Protein AF-A0A5C5XIE9-F1 (afdb_monomer)

Radius of gyration: 14.07 Å; Cα contacts (8 Å, |Δi|>4): 186; chains: 1; bounding box: 34×34×39 Å

Structure (mmCIF, N/CA/C/O backbone):
data_AF-A0A5C5XIE9-F1
#
_entry.id   AF-A0A5C5XIE9-F1
#
loop_
_atom_site.group_PDB
_atom_site.id
_atom_site.type_symbol
_atom_site.label_atom_id
_atom_site.label_alt_id
_atom_site.label_comp_id
_atom_site.label_asym_id
_atom_site.label_entity_id
_atom_site.label_seq_id
_atom_site.pdbx_PDB_ins_code
_atom_site.Cartn_x
_atom_site.Cartn_y
_atom_site.Cartn_z
_atom_site.occupancy
_atom_site.B_iso_or_equiv
_atom_site.auth_seq_id
_atom_site.auth_comp_id
_atom_site.auth_asym_id
_atom_site.auth_atom_id
_atom_site.pdbx_PDB_model_num
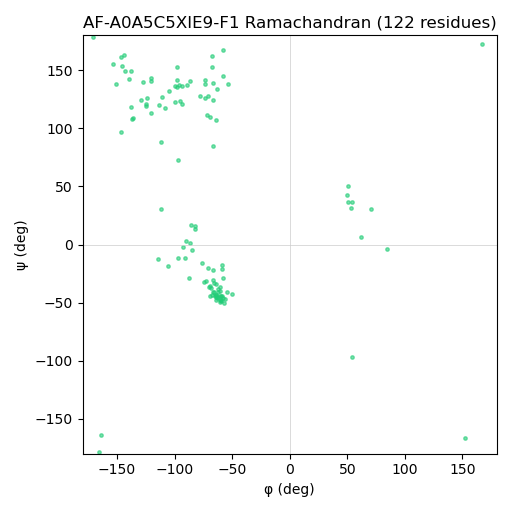ATOM 1 N N . MET A 1 1 ? -19.668 -13.386 5.544 1.00 38.28 1 MET A N 1
ATOM 2 C CA . MET A 1 1 ? -18.333 -13.875 5.139 1.00 38.28 1 MET A CA 1
ATOM 3 C C . MET A 1 1 ? -17.494 -14.002 6.399 1.00 38.28 1 MET A C 1
ATOM 5 O O . MET A 1 1 ? -17.398 -13.027 7.131 1.00 38.28 1 MET A O 1
ATOM 9 N N . ALA A 1 2 ? -17.033 -15.208 6.730 1.00 39.00 2 ALA A N 1
ATOM 10 C CA . ALA A 1 2 ? -16.326 -15.487 7.981 1.00 39.00 2 ALA A CA 1
ATOM 11 C C . ALA A 1 2 ? -14.869 -15.005 7.890 1.00 39.00 2 ALA A C 1
ATOM 13 O O . ALA A 1 2 ? -14.180 -15.333 6.928 1.00 39.00 2 ALA A O 1
ATOM 14 N N . GLN A 1 3 ? -14.422 -14.207 8.863 1.00 46.78 3 GLN A N 1
ATOM 15 C CA . GLN A 1 3 ? -13.026 -13.777 8.976 1.00 46.78 3 GLN A CA 1
ATOM 16 C C . GLN A 1 3 ? -12.172 -14.963 9.464 1.00 46.78 3 GLN A C 1
ATOM 18 O O . GLN A 1 3 ? -12.509 -15.536 10.500 1.00 46.78 3 GLN A O 1
ATOM 23 N N . PRO A 1 4 ? -11.090 -15.354 8.767 1.00 48.50 4 PRO A N 1
ATOM 24 C CA . PRO A 1 4 ? -10.321 -16.554 9.102 1.00 48.50 4 PRO A CA 1
ATOM 25 C C . PRO A 1 4 ? -9.292 -16.356 10.232 1.00 48.50 4 PRO A C 1
ATOM 27 O O . PRO A 1 4 ? -8.444 -17.218 10.431 1.00 48.50 4 PRO A O 1
ATOM 30 N N . TYR A 1 5 ? -9.348 -15.256 10.991 1.00 53.72 5 TYR A N 1
ATOM 31 C CA . TYR A 1 5 ? -8.322 -14.915 11.980 1.00 53.72 5 TYR A CA 1
ATOM 32 C C . TYR A 1 5 ? -8.933 -14.806 13.381 1.00 53.72 5 TYR A C 1
ATOM 34 O O . TYR A 1 5 ? -9.728 -13.913 13.660 1.00 53.72 5 TYR A O 1
ATOM 42 N N . SER A 1 6 ? -8.560 -15.725 14.272 1.00 51.69 6 SER A N 1
ATOM 43 C CA . SER A 1 6 ? -8.998 -15.801 15.676 1.00 51.69 6 SER A CA 1
ATOM 44 C C . SER A 1 6 ? -8.215 -14.875 16.624 1.00 51.69 6 SER A C 1
ATOM 46 O O . SER A 1 6 ? -8.288 -15.031 17.841 1.00 51.69 6 SER A O 1
ATOM 48 N N . HIS A 1 7 ? -7.481 -13.894 16.092 1.00 55.38 7 HIS A N 1
ATOM 49 C CA . HIS A 1 7 ? -6.818 -12.853 16.878 1.00 55.38 7 HIS A CA 1
ATOM 50 C C . HIS A 1 7 ? -7.706 -11.613 16.995 1.00 55.38 7 HIS A C 1
ATOM 52 O O . HIS A 1 7 ? -8.281 -11.150 16.010 1.00 55.38 7 HIS A O 1
ATOM 58 N N . SER A 1 8 ? -7.788 -11.029 18.194 1.00 66.81 8 SER A N 1
ATOM 59 C CA . SER A 1 8 ? -8.304 -9.669 18.335 1.00 66.81 8 SER A CA 1
ATOM 60 C C . SER A 1 8 ? -7.349 -8.727 17.608 1.00 66.81 8 SER A C 1
ATOM 62 O O . SER A 1 8 ? -6.232 -8.503 18.076 1.00 66.81 8 SER A O 1
ATOM 64 N N . PHE A 1 9 ? -7.767 -8.201 16.459 1.00 69.44 9 PHE A N 1
ATOM 65 C CA . PHE A 1 9 ? -6.987 -7.188 15.761 1.00 69.44 9 PHE A CA 1
ATOM 66 C C . PHE A 1 9 ? -6.768 -5.965 16.667 1.00 69.44 9 PHE A C 1
ATOM 68 O O . PHE A 1 9 ? -7.674 -5.611 17.436 1.00 69.44 9 PHE A O 1
ATOM 75 N N . PRO A 1 10 ? -5.605 -5.294 16.573 1.00 84.44 10 PRO A N 1
ATOM 76 C CA . PRO A 1 10 ? -5.434 -3.985 17.192 1.00 84.44 10 PRO A CA 1
ATOM 77 C C . PRO A 1 10 ? -6.479 -2.996 16.647 1.00 84.44 10 PRO A C 1
ATOM 79 O O . PRO A 1 10 ? -7.154 -3.249 15.647 1.00 84.44 10 PRO A O 1
ATOM 82 N N . ASP A 1 11 ? -6.635 -1.837 17.287 1.00 91.50 11 ASP A N 1
ATOM 83 C CA . ASP A 1 11 ? -7.557 -0.822 16.763 1.00 91.50 11 ASP A CA 1
ATOM 84 C C . ASP A 1 11 ? -7.100 -0.302 15.389 1.00 91.50 11 ASP A C 1
ATOM 86 O O . ASP A 1 11 ? -7.940 -0.018 14.531 1.00 91.50 11 ASP A O 1
ATOM 90 N N . PHE A 1 12 ? -5.786 -0.219 15.166 1.00 95.31 12 PHE A N 1
ATOM 91 C CA . PHE A 1 12 ? -5.149 0.240 13.933 1.00 95.31 12 PHE A CA 1
ATOM 92 C C . PHE A 1 12 ? -3.884 -0.580 13.659 1.00 95.31 12 PHE A C 1
ATOM 94 O O . PHE A 1 12 ? -3.244 -1.039 14.602 1.00 95.31 12 PHE A O 1
ATOM 101 N N . GLY A 1 13 ? -3.526 -0.769 12.390 1.00 95.88 13 GLY A N 1
ATOM 102 C CA . GLY A 1 13 ? -2.300 -1.479 12.018 1.00 95.88 13 GLY A CA 1
ATOM 103 C C . GLY A 1 13 ? -2.239 -1.855 10.542 1.00 95.88 13 GLY A C 1
ATOM 104 O O . GLY A 1 13 ? -3.224 -1.712 9.814 1.00 95.88 13 GLY A O 1
ATOM 105 N N . VAL A 1 14 ? -1.086 -2.357 10.114 1.00 96.00 14 VAL A N 1
ATOM 106 C CA . VAL A 1 14 ? -0.882 -3.012 8.818 1.00 96.00 14 VAL A CA 1
ATOM 107 C C . VAL A 1 14 ? -0.310 -4.401 9.070 1.00 96.00 14 VAL A C 1
ATOM 109 O O . VAL A 1 14 ? 0.699 -4.553 9.756 1.00 96.00 14 VAL A O 1
ATOM 112 N N . L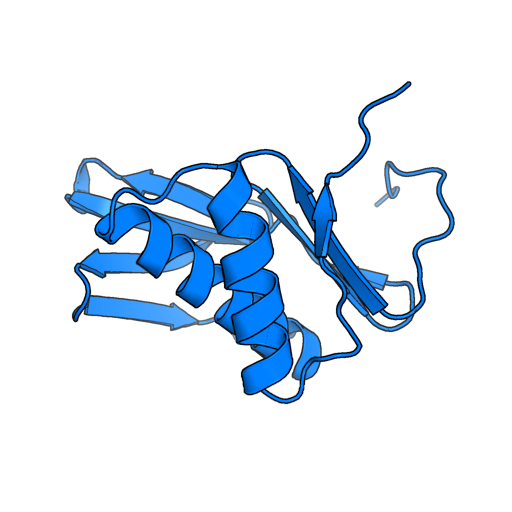EU A 1 15 ? -0.962 -5.420 8.522 1.00 94.19 15 LEU A N 1
ATOM 113 C CA . LEU A 1 15 ? -0.482 -6.800 8.562 1.00 94.19 15 LEU A CA 1
ATOM 114 C C . LEU A 1 15 ? 0.062 -7.163 7.191 1.00 94.19 15 LEU A C 1
ATOM 116 O O . LEU A 1 15 ? -0.630 -6.927 6.207 1.00 94.19 15 LEU A O 1
ATOM 120 N N . CYS A 1 16 ? 1.252 -7.749 7.119 1.00 91.56 16 CYS A N 1
ATOM 121 C CA . CYS A 1 16 ? 1.900 -8.120 5.862 1.00 91.56 16 CYS A CA 1
ATOM 122 C C . CYS A 1 16 ? 2.178 -9.619 5.772 1.00 91.56 16 CYS A C 1
ATOM 124 O O . CYS A 1 16 ? 2.556 -10.250 6.753 1.00 91.56 16 CYS A O 1
ATOM 126 N N . ASP A 1 17 ? 2.040 -10.169 4.572 1.00 89.69 17 ASP A N 1
ATOM 127 C CA . ASP A 1 17 ? 2.243 -11.579 4.258 1.00 89.69 17 ASP A CA 1
ATOM 128 C C . ASP A 1 17 ? 2.811 -11.708 2.840 1.00 89.69 17 ASP A C 1
ATOM 130 O O . ASP A 1 17 ? 2.072 -11.653 1.860 1.00 89.69 17 ASP A O 1
ATOM 134 N N . GLU A 1 18 ? 4.134 -11.835 2.729 1.00 84.94 18 GLU A N 1
ATOM 135 C CA . GLU A 1 18 ? 4.872 -11.864 1.456 1.00 84.94 18 GLU A CA 1
ATOM 136 C C . GLU A 1 18 ? 4.569 -10.652 0.545 1.00 84.94 18 GLU A C 1
ATOM 138 O O . GLU A 1 18 ? 5.170 -9.585 0.705 1.00 84.94 18 GLU A O 1
ATOM 143 N N . THR A 1 19 ? 3.656 -10.801 -0.418 1.00 86.56 19 THR A N 1
ATOM 144 C CA . THR A 1 19 ? 3.202 -9.739 -1.336 1.00 86.56 19 THR A CA 1
ATOM 145 C C . THR A 1 19 ? 1.904 -9.072 -0.886 1.00 86.56 19 THR A C 1
ATOM 147 O O . THR A 1 19 ? 1.529 -8.016 -1.392 1.00 86.56 19 THR A O 1
ATOM 150 N N . ARG A 1 20 ? 1.224 -9.651 0.102 1.00 93.69 20 ARG A N 1
ATOM 151 C CA . ARG A 1 20 ? -0.081 -9.199 0.568 1.00 93.69 20 ARG A CA 1
ATOM 152 C C . ARG A 1 20 ? 0.030 -8.331 1.793 1.00 93.69 20 ARG A C 1
ATOM 154 O O . ARG A 1 20 ? 0.927 -8.487 2.622 1.00 93.69 20 ARG A O 1
ATOM 161 N N . PHE A 1 21 ? -0.952 -7.460 1.952 1.00 95.31 21 PHE A N 1
ATOM 162 C CA . PHE A 1 21 ? -1.167 -6.788 3.216 1.00 95.31 21 PHE A CA 1
ATOM 163 C C . PHE A 1 21 ? -2.644 -6.515 3.493 1.00 95.31 21 PHE A C 1
ATOM 165 O O . PHE A 1 21 ? -3.494 -6.516 2.601 1.00 95.31 21 PHE A O 1
ATOM 172 N N . TRP A 1 22 ? -2.943 -6.259 4.761 1.00 96.94 22 TRP A N 1
ATOM 173 C CA . TRP A 1 22 ? -4.251 -5.845 5.243 1.00 96.94 22 TRP A CA 1
ATOM 174 C C . TRP A 1 22 ? -4.104 -4.589 6.078 1.00 96.94 22 TRP A C 1
ATOM 176 O O . TRP A 1 22 ? -3.192 -4.476 6.896 1.00 96.94 22 TRP A O 1
ATOM 186 N N . VAL A 1 23 ? -5.042 -3.665 5.910 1.00 97.56 23 VAL A N 1
ATOM 187 C CA . VAL A 1 23 ? -5.151 -2.486 6.763 1.00 97.56 23 VAL A CA 1
ATOM 188 C C . VAL A 1 23 ? -6.166 -2.783 7.851 1.00 97.56 23 VAL A C 1
ATOM 190 O O . VAL A 1 23 ? -7.319 -3.108 7.568 1.00 97.56 23 VAL A O 1
ATOM 193 N N . ILE A 1 24 ? -5.753 -2.646 9.103 1.00 97.06 24 ILE A N 1
ATOM 194 C CA . ILE A 1 24 ? -6.640 -2.693 10.255 1.00 97.06 24 ILE A CA 1
ATOM 195 C C . ILE A 1 24 ? -7.053 -1.263 10.591 1.00 97.06 24 ILE A C 1
ATOM 197 O O . ILE A 1 24 ? -6.212 -0.406 10.860 1.00 97.06 24 ILE A O 1
ATOM 201 N N . HIS A 1 25 ? -8.356 -0.989 10.575 1.00 96.00 25 HIS A N 1
ATOM 202 C CA . HIS A 1 25 ? -8.910 0.313 10.936 1.00 96.00 25 HIS A CA 1
ATOM 203 C C . HIS A 1 25 ? -10.164 0.150 11.788 1.00 96.00 25 HIS A C 1
ATOM 205 O O . HIS A 1 25 ? -11.174 -0.395 11.337 1.00 96.00 25 HIS A O 1
ATOM 211 N N . ARG A 1 26 ? -10.112 0.655 13.025 1.00 94.31 26 ARG A N 1
ATOM 212 C CA . ARG A 1 26 ? -11.177 0.517 14.029 1.00 94.31 26 ARG A CA 1
ATOM 213 C C . ARG A 1 26 ? -11.612 -0.945 14.177 1.00 94.31 26 ARG A C 1
ATOM 215 O O . ARG A 1 26 ? -12.800 -1.244 14.066 1.00 94.31 26 ARG A O 1
ATOM 222 N N . ARG A 1 27 ? -10.635 -1.846 14.355 1.00 90.75 27 ARG A N 1
ATOM 223 C CA . ARG A 1 27 ? -10.805 -3.315 14.474 1.00 90.75 27 ARG A CA 1
ATOM 224 C C . ARG A 1 27 ? -11.401 -4.022 13.252 1.00 90.75 27 ARG A C 1
ATOM 226 O O . ARG A 1 27 ? -11.684 -5.214 13.317 1.00 90.75 27 ARG A O 1
ATOM 233 N N . ASN A 1 28 ? -11.603 -3.315 12.143 1.00 93.81 28 ASN A N 1
ATOM 234 C CA . ASN A 1 28 ? -12.021 -3.921 10.885 1.00 93.81 28 ASN A CA 1
ATOM 235 C C . ASN A 1 28 ? -10.791 -4.171 10.018 1.00 93.81 28 ASN A C 1
ATOM 237 O O . ASN A 1 28 ? -9.915 -3.313 9.930 1.00 93.81 28 ASN A O 1
ATOM 241 N N . CYS A 1 29 ? -10.748 -5.336 9.382 1.00 94.94 29 CYS A N 1
ATOM 242 C CA . CYS A 1 29 ? -9.667 -5.748 8.502 1.00 94.94 29 CYS A CA 1
ATOM 243 C C . CYS A 1 29 ? -10.077 -5.525 7.042 1.00 94.94 29 CYS A C 1
ATOM 245 O O . CYS A 1 29 ? -11.096 -6.057 6.597 1.00 94.94 29 CYS A O 1
ATOM 247 N N . TYR A 1 30 ? -9.295 -4.732 6.311 1.00 97.31 30 TYR A N 1
ATOM 248 C CA . TYR A 1 30 ? -9.516 -4.400 4.907 1.00 97.31 30 TYR A CA 1
ATOM 249 C C . TYR A 1 30 ? -8.389 -4.999 4.074 1.00 97.31 30 TYR A C 1
ATOM 251 O O . TYR A 1 30 ? -7.221 -4.671 4.274 1.00 97.31 30 TYR A O 1
ATOM 259 N N . GLY A 1 31 ? -8.744 -5.874 3.141 1.00 95.50 31 GLY A N 1
ATOM 260 C CA . GLY A 1 31 ? -7.798 -6.556 2.270 1.00 95.50 31 GLY A CA 1
ATOM 261 C C . GLY A 1 31 ? -8.332 -7.920 1.816 1.00 95.50 31 GLY A C 1
ATOM 262 O O . GLY A 1 31 ? -9.520 -8.200 2.012 1.00 95.50 31 GLY A O 1
ATOM 263 N N . PRO A 1 32 ? -7.470 -8.774 1.244 1.00 96.38 32 PRO A N 1
ATOM 264 C CA . PRO A 1 32 ? -6.061 -8.486 0.982 1.00 96.38 32 PRO A CA 1
ATOM 265 C C . PRO A 1 32 ? -5.903 -7.389 -0.073 1.00 96.38 32 PRO A C 1
ATOM 267 O O . PRO A 1 32 ? -6.633 -7.362 -1.064 1.00 96.38 32 PRO A O 1
ATOM 270 N N . PHE A 1 33 ? -4.950 -6.497 0.157 1.00 97.38 33 PHE A N 1
ATOM 271 C CA . PHE A 1 33 ? -4.268 -5.788 -0.914 1.00 97.38 33 PHE A CA 1
ATOM 272 C C . PHE A 1 33 ? -3.095 -6.661 -1.358 1.00 97.38 33 PHE A C 1
ATOM 274 O O . PHE A 1 33 ? -2.455 -7.292 -0.517 1.00 97.38 33 PHE A O 1
ATOM 281 N N . ASP A 1 34 ? -2.829 -6.722 -2.653 1.00 95.06 34 ASP A N 1
ATOM 282 C CA . ASP A 1 34 ? -1.766 -7.546 -3.229 1.00 95.06 34 ASP A CA 1
ATOM 283 C C . ASP A 1 34 ? -1.129 -6.814 -4.414 1.00 95.06 34 ASP A C 1
ATOM 285 O O . ASP A 1 34 ? -1.703 -5.867 -4.966 1.00 95.06 34 ASP A O 1
ATOM 289 N N . TYR A 1 35 ? 0.054 -7.264 -4.811 1.00 91.69 35 TYR A N 1
ATOM 290 C CA . TYR A 1 35 ? 0.697 -6.840 -6.045 1.00 91.69 35 TYR A CA 1
ATOM 291 C C . TYR A 1 35 ? 1.367 -8.028 -6.721 1.00 91.69 35 TYR A C 1
ATOM 293 O O . TYR A 1 35 ? 1.950 -8.894 -6.070 1.00 91.69 35 TYR A O 1
ATOM 301 N N . GLN A 1 36 ? 1.308 -8.051 -8.046 1.00 91.38 36 GLN A N 1
ATOM 302 C CA . GLN A 1 36 ? 1.905 -9.112 -8.849 1.00 91.38 36 GLN A CA 1
ATOM 303 C C . GLN A 1 36 ? 2.607 -8.536 -10.070 1.00 91.38 36 GLN A C 1
ATOM 305 O O . GLN A 1 36 ? 2.193 -7.511 -10.611 1.00 91.38 36 GLN A O 1
ATOM 310 N N . TRP A 1 37 ? 3.663 -9.207 -10.523 1.00 87.75 37 TRP A N 1
ATOM 311 C CA . TRP A 1 37 ? 4.289 -8.864 -11.793 1.00 87.75 37 TRP A CA 1
ATOM 312 C C . TRP A 1 37 ? 3.372 -9.263 -12.951 1.00 87.75 37 TRP A C 1
ATOM 314 O O . TRP A 1 37 ? 2.944 -10.413 -13.036 1.00 87.75 37 TRP A O 1
ATOM 324 N N . SER A 1 38 ? 3.104 -8.326 -13.855 1.00 85.50 38 SER A N 1
ATOM 32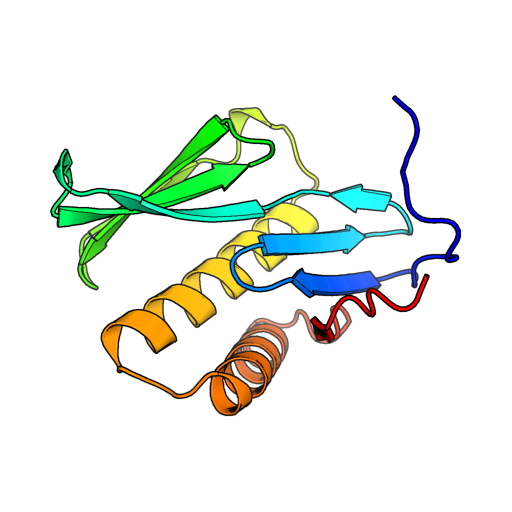5 C CA . SER A 1 38 ? 2.380 -8.560 -15.098 1.00 85.50 38 SER A CA 1
ATOM 326 C C . SER A 1 38 ? 3.340 -8.471 -16.276 1.00 85.50 38 SER A C 1
ATOM 328 O O . SER A 1 38 ? 3.944 -7.429 -16.547 1.00 85.50 38 SER A O 1
ATOM 330 N N . THR A 1 39 ? 3.483 -9.587 -16.993 1.00 78.75 39 THR A N 1
ATOM 331 C CA . THR A 1 39 ? 4.315 -9.658 -18.200 1.00 78.75 39 THR A CA 1
ATOM 332 C C . THR A 1 39 ? 3.758 -8.807 -19.330 1.00 78.75 39 THR A C 1
ATOM 334 O O . THR A 1 39 ? 4.536 -8.270 -20.111 1.00 78.75 39 THR A O 1
ATOM 337 N N . ASP A 1 40 ? 2.438 -8.643 -19.388 1.00 80.25 40 ASP A N 1
ATOM 338 C CA . ASP A 1 40 ? 1.762 -7.912 -20.461 1.00 80.25 40 ASP A CA 1
ATOM 339 C C . ASP A 1 40 ? 1.953 -6.396 -20.319 1.00 80.25 40 ASP A C 1
ATOM 341 O O . ASP A 1 40 ? 2.059 -5.679 -21.312 1.00 80.25 40 ASP A O 1
ATOM 345 N N . LEU A 1 41 ? 2.050 -5.912 -19.077 1.00 72.94 41 LEU A N 1
ATOM 346 C CA . LEU A 1 41 ? 2.282 -4.499 -18.760 1.00 72.94 41 LEU A CA 1
ATOM 347 C C . LEU A 1 41 ? 3.764 -4.143 -18.637 1.00 72.94 41 LEU A C 1
ATOM 349 O O . LEU A 1 41 ? 4.094 -2.963 -18.543 1.00 72.94 41 LEU A O 1
ATOM 353 N N . TYR A 1 42 ? 4.646 -5.148 -18.589 1.00 81.19 42 TYR A N 1
ATOM 354 C CA . TYR A 1 42 ? 6.040 -4.983 -18.169 1.00 81.19 42 TYR A CA 1
ATOM 355 C C . TYR A 1 42 ? 6.151 -4.219 -16.835 1.00 81.19 42 TYR A C 1
ATOM 357 O O . TYR A 1 42 ? 6.989 -3.333 -16.682 1.00 81.19 42 TYR A O 1
ATOM 365 N N . GLY A 1 43 ? 5.281 -4.550 -15.876 1.00 86.50 43 GLY A N 1
ATOM 366 C CA . GLY A 1 43 ? 5.127 -3.796 -14.635 1.00 86.50 43 GLY A CA 1
ATOM 367 C C . GLY A 1 43 ? 4.374 -4.557 -13.550 1.00 86.50 43 GLY A C 1
ATOM 368 O O . GLY A 1 43 ? 4.206 -5.773 -13.620 1.00 86.50 43 GLY A O 1
ATOM 369 N N . LEU A 1 44 ? 3.910 -3.836 -12.534 1.00 91.00 44 LEU A N 1
ATOM 370 C CA . LEU A 1 44 ? 3.133 -4.378 -11.424 1.00 91.00 44 LEU A CA 1
ATOM 371 C C . LEU A 1 44 ? 1.640 -4.125 -11.620 1.00 91.00 44 LEU A C 1
ATOM 373 O O . LEU A 1 44 ? 1.231 -3.014 -11.941 1.00 91.00 44 LEU A O 1
ATOM 377 N N . GLU A 1 45 ? 0.822 -5.132 -11.342 1.00 94.75 45 GLU A N 1
ATOM 378 C CA . GLU A 1 45 ? -0.615 -4.974 -11.124 1.00 94.75 45 GLU A CA 1
ATOM 379 C C . GLU A 1 45 ? -0.917 -4.917 -9.638 1.00 94.75 45 GLU A C 1
ATOM 381 O O . GLU A 1 45 ? -0.323 -5.648 -8.847 1.00 94.75 45 GLU A O 1
ATOM 386 N N . LEU A 1 46 ? -1.867 -4.061 -9.275 1.00 95.25 46 LEU A N 1
ATOM 387 C CA . LEU A 1 46 ? -2.304 -3.843 -7.906 1.00 95.25 46 LEU A CA 1
ATOM 388 C C . LEU A 1 46 ? -3.715 -4.391 -7.737 1.00 95.25 46 LEU A C 1
ATOM 390 O O . LEU A 1 46 ? -4.625 -4.036 -8.494 1.00 95.25 46 LEU A O 1
ATOM 394 N N . LEU A 1 47 ? -3.891 -5.245 -6.734 1.00 96.75 47 LEU A N 1
ATOM 395 C CA . LEU A 1 47 ? -5.116 -6.002 -6.511 1.00 96.75 47 LEU A CA 1
ATOM 396 C C . LEU A 1 47 ? -5.713 -5.687 -5.138 1.00 96.75 47 LEU A C 1
ATOM 398 O O . LEU A 1 47 ? -4.997 -5.589 -4.143 1.00 96.75 47 LEU A O 1
ATOM 402 N N . TYR A 1 48 ? -7.036 -5.581 -5.073 1.00 97.31 48 TYR A N 1
ATOM 403 C CA . TYR A 1 48 ? -7.803 -5.531 -3.836 1.00 97.31 48 TYR A CA 1
ATOM 404 C C . TYR A 1 48 ? -8.851 -6.635 -3.889 1.00 97.31 48 TYR A C 1
ATOM 406 O O . TYR A 1 48 ? -9.669 -6.675 -4.800 1.00 97.31 48 TYR A O 1
ATOM 414 N N . GLN A 1 49 ? -8.784 -7.579 -2.949 1.00 95.19 49 GLN A N 1
ATOM 415 C CA . GLN A 1 49 ? -9.635 -8.778 -2.942 1.00 95.19 49 GLN A CA 1
ATOM 416 C C . GLN A 1 49 ? -9.598 -9.572 -4.264 1.00 95.19 49 GLN A C 1
ATOM 418 O O . GLN A 1 49 ? -10.565 -10.228 -4.637 1.00 95.19 49 GLN A O 1
ATOM 423 N N . GLY A 1 50 ? -8.451 -9.541 -4.953 1.00 95.06 50 GLY A N 1
ATOM 424 C CA . GLY A 1 50 ? -8.245 -10.208 -6.241 1.00 95.06 50 GLY A CA 1
ATOM 425 C C . GLY A 1 50 ? -8.709 -9.407 -7.460 1.00 95.06 50 GLY A C 1
ATOM 426 O O . GLY A 1 50 ? -8.473 -9.846 -8.581 1.00 95.06 50 GLY A O 1
ATOM 427 N N . GLU A 1 51 ? -9.314 -8.233 -7.273 1.00 96.31 51 GLU A N 1
ATOM 428 C CA . GLU A 1 51 ? -9.728 -7.353 -8.366 1.00 96.31 51 GLU A CA 1
ATOM 429 C C . GLU A 1 51 ? -8.699 -6.246 -8.599 1.00 96.31 51 GLU A C 1
ATOM 431 O O . GLU A 1 51 ? -8.188 -5.631 -7.659 1.00 96.31 51 GLU A O 1
ATOM 436 N N . LYS A 1 52 ? -8.378 -5.985 -9.870 1.00 95.31 52 LYS A N 1
ATOM 437 C CA . LYS A 1 52 ? -7.410 -4.955 -10.245 1.00 95.31 52 LYS A CA 1
ATOM 438 C C . LYS A 1 52 ? -7.950 -3.572 -9.904 1.00 95.31 52 LYS A C 1
ATOM 440 O O . LYS A 1 52 ? -9.013 -3.176 -10.373 1.00 95.31 52 LYS A O 1
ATOM 445 N N . PHE A 1 53 ? -7.189 -2.823 -9.115 1.00 96.12 53 PHE A N 1
ATOM 446 C CA . PHE A 1 53 ? -7.476 -1.418 -8.821 1.00 96.12 53 PHE A CA 1
ATOM 447 C C . PHE A 1 53 ? -6.417 -0.471 -9.376 1.00 96.12 53 PHE A C 1
ATOM 449 O O . PHE A 1 53 ? -6.630 0.738 -9.396 1.00 96.12 53 PHE A O 1
ATOM 456 N N . GLY A 1 54 ? -5.275 -0.992 -9.820 1.00 94.94 54 GLY A N 1
ATOM 457 C CA . GLY A 1 54 ? -4.210 -0.164 -10.352 1.00 94.94 54 GLY A CA 1
ATOM 458 C C . GLY A 1 54 ? -3.088 -0.951 -11.003 1.00 94.94 54 GLY A C 1
ATOM 459 O O . GLY A 1 54 ? -3.096 -2.182 -11.047 1.00 94.94 54 GLY A O 1
ATOM 460 N N . GLU A 1 55 ? -2.123 -0.207 -11.514 1.00 94.56 55 GLU A N 1
ATOM 461 C CA . GLU A 1 55 ? -0.917 -0.710 -12.146 1.00 94.56 55 GLU A CA 1
ATOM 462 C C . GLU A 1 55 ? 0.227 0.302 -12.045 1.00 94.56 55 GLU A C 1
ATOM 464 O O . GLU A 1 55 ? 0.023 1.513 -11.911 1.00 94.56 55 GLU A O 1
ATOM 469 N N . CYS A 1 56 ? 1.447 -0.216 -12.110 1.00 91.06 56 CYS A N 1
ATOM 470 C CA . CYS A 1 56 ? 2.671 0.561 -12.126 1.00 91.06 56 CYS A CA 1
ATOM 471 C C . CYS A 1 56 ? 3.627 -0.007 -13.174 1.00 91.06 56 CYS A C 1
ATOM 473 O O . CYS A 1 56 ? 4.187 -1.086 -12.986 1.00 91.06 56 CYS A O 1
ATOM 475 N N . CYS A 1 57 ? 3.820 0.716 -14.275 1.00 86.62 57 CYS A N 1
ATOM 476 C CA . CYS A 1 57 ? 4.690 0.278 -15.371 1.00 86.62 57 CYS A CA 1
ATOM 477 C C . CYS A 1 57 ? 6.149 0.706 -15.150 1.00 86.62 57 CYS A C 1
ATOM 479 O O . CYS A 1 57 ? 7.077 0.062 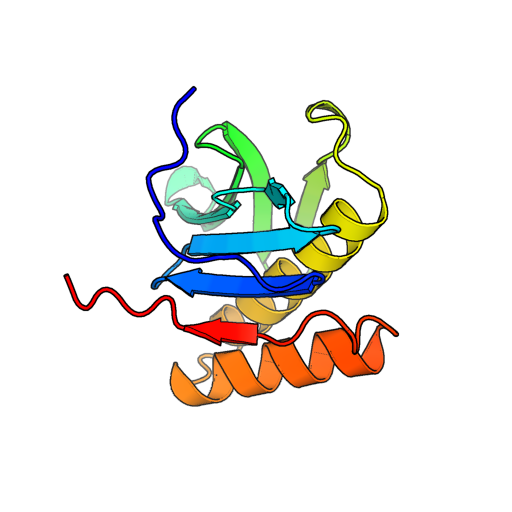-15.628 1.00 86.62 57 CYS A O 1
ATOM 481 N N . ASN A 1 58 ? 6.360 1.813 -14.436 1.00 81.56 58 ASN A N 1
ATOM 482 C CA . ASN A 1 58 ? 7.665 2.344 -14.036 1.00 81.56 58 ASN A CA 1
ATOM 483 C C . ASN A 1 58 ? 7.475 3.406 -12.938 1.00 81.56 58 ASN A C 1
ATOM 485 O O . ASN A 1 58 ? 6.347 3.699 -12.537 1.00 81.56 58 ASN A O 1
ATOM 489 N N . SER A 1 59 ? 8.573 4.013 -12.482 1.00 74.94 59 SER A N 1
ATOM 490 C CA . SER A 1 59 ? 8.580 5.047 -11.438 1.00 74.94 59 SER A CA 1
ATOM 491 C C . SER A 1 59 ? 7.740 6.293 -11.752 1.00 74.94 59 SER A C 1
ATOM 493 O O . SER A 1 59 ? 7.383 7.020 -10.831 1.00 74.94 59 SER A O 1
ATOM 495 N N . GLU A 1 60 ? 7.433 6.561 -13.024 1.00 79.31 60 GLU A N 1
ATOM 496 C CA . GLU A 1 60 ? 6.668 7.739 -13.462 1.00 79.31 60 GLU A CA 1
ATOM 497 C C . GLU A 1 60 ? 5.226 7.399 -13.869 1.00 79.31 60 GLU A C 1
ATOM 499 O O . GLU A 1 60 ? 4.362 8.274 -13.917 1.00 79.31 60 GLU A O 1
ATOM 504 N N . GLN A 1 61 ? 4.946 6.126 -14.152 1.00 85.50 61 GLN A N 1
ATOM 505 C CA . GLN A 1 61 ? 3.655 5.640 -14.626 1.00 85.50 61 GLN A CA 1
ATOM 506 C C . GLN A 1 61 ? 2.996 4.784 -13.554 1.00 85.50 61 GLN A C 1
ATOM 508 O O . GLN A 1 61 ? 3.154 3.562 -13.516 1.00 85.50 61 GLN A O 1
ATOM 513 N N . PHE A 1 62 ? 2.244 5.463 -12.691 1.00 88.88 62 PHE A N 1
ATOM 514 C CA . PHE A 1 62 ? 1.471 4.869 -11.611 1.00 88.88 62 PHE A CA 1
ATOM 515 C C . PHE A 1 62 ? 0.002 5.288 -11.722 1.00 88.88 62 PHE A C 1
ATOM 517 O O . PHE A 1 62 ? -0.319 6.477 -11.664 1.00 88.88 62 PHE A O 1
ATOM 524 N N . PHE A 1 63 ? -0.893 4.309 -11.846 1.00 91.44 63 PHE A N 1
ATOM 525 C CA . PHE A 1 63 ? -2.334 4.527 -11.945 1.00 91.44 63 PHE A CA 1
ATOM 526 C C . PHE A 1 63 ? -3.047 3.635 -10.936 1.00 91.44 63 PHE A C 1
ATOM 528 O O . PHE A 1 63 ? -2.870 2.423 -10.951 1.00 91.44 63 PHE A O 1
ATOM 535 N N . ALA A 1 64 ? -3.868 4.211 -10.061 1.00 94.00 64 ALA A N 1
ATOM 536 C CA . ALA A 1 64 ? -4.647 3.444 -9.097 1.00 94.00 64 ALA A CA 1
ATOM 537 C C . ALA A 1 64 ? -5.946 4.171 -8.745 1.00 94.00 64 ALA A C 1
ATOM 539 O O . ALA A 1 64 ? -5.942 5.383 -8.521 1.00 94.00 64 ALA A O 1
ATOM 540 N N . ASP A 1 65 ? -7.044 3.424 -8.655 1.00 94.81 65 ASP A N 1
ATOM 541 C CA . ASP A 1 65 ? -8.331 3.930 -8.198 1.00 94.81 65 ASP A CA 1
ATOM 542 C C . ASP A 1 65 ? -9.014 2.945 -7.244 1.00 94.81 65 ASP A C 1
ATOM 544 O O . ASP A 1 65 ? -9.531 1.902 -7.637 1.00 94.81 65 ASP A O 1
ATOM 548 N N . LEU A 1 66 ? -9.045 3.314 -5.962 1.00 95.56 66 LEU A N 1
ATOM 549 C CA . LEU A 1 66 ? -9.761 2.573 -4.923 1.00 95.56 66 LEU A CA 1
ATOM 550 C C . LEU A 1 66 ? -11.196 3.080 -4.701 1.00 95.56 66 LEU A C 1
ATOM 552 O O . LEU A 1 66 ? -11.919 2.509 -3.882 1.00 95.56 66 LEU A O 1
ATOM 556 N N . LYS A 1 67 ? -11.643 4.132 -5.408 1.00 93.75 67 LYS A N 1
ATOM 557 C CA . LYS A 1 67 ? -12.998 4.692 -5.243 1.00 93.75 67 LYS A CA 1
ATOM 558 C C . LYS A 1 67 ? -14.119 3.661 -5.417 1.00 93.75 67 LYS A C 1
ATOM 560 O O . LYS A 1 67 ? -15.055 3.726 -4.615 1.00 93.75 67 LYS A O 1
ATOM 565 N N . PRO A 1 68 ? -14.067 2.715 -6.381 1.00 96.06 68 PRO A N 1
ATOM 566 C CA . PRO A 1 68 ? -15.148 1.745 -6.574 1.00 96.06 68 PRO A CA 1
ATOM 567 C C . PRO A 1 68 ? -15.445 0.890 -5.335 1.00 96.06 68 PRO A C 1
ATOM 569 O O . PRO A 1 68 ? -16.594 0.514 -5.115 1.00 96.06 68 PRO A O 1
ATOM 572 N N . TYR A 1 69 ? -14.440 0.646 -4.490 1.00 95.62 69 TYR A N 1
ATOM 573 C CA . TYR A 1 69 ? -14.554 -0.212 -3.307 1.00 95.62 69 TYR A CA 1
ATOM 574 C C . TYR A 1 69 ? -15.096 0.512 -2.065 1.00 95.62 69 TYR A C 1
ATOM 576 O O . TYR A 1 69 ? -15.309 -0.125 -1.037 1.00 95.62 69 TYR A O 1
ATOM 584 N N . GLN A 1 70 ? -15.317 1.833 -2.140 1.00 96.12 70 GLN A N 1
ATOM 585 C CA . GLN A 1 70 ? -15.924 2.650 -1.074 1.00 96.12 70 GLN A CA 1
ATOM 586 C C . GLN A 1 70 ? -15.272 2.460 0.309 1.00 96.12 70 GLN A C 1
ATOM 588 O O . GLN A 1 70 ? -15.937 2.478 1.348 1.00 96.12 70 GLN A O 1
ATOM 593 N N . LEU A 1 71 ? -13.950 2.280 0.325 1.00 96.62 71 LEU A N 1
ATOM 594 C CA . LEU A 1 71 ? -13.190 2.102 1.558 1.00 96.62 71 LEU A CA 1
ATOM 595 C C . LEU A 1 71 ? -13.189 3.394 2.389 1.00 96.62 71 LEU A C 1
ATOM 597 O O . LEU A 1 71 ? -13.262 4.494 1.828 1.00 96.62 71 LEU A O 1
ATOM 601 N N . PRO A 1 72 ? -13.049 3.303 3.725 1.00 97.44 72 PRO A N 1
ATOM 602 C CA . PRO A 1 72 ? -12.814 4.485 4.541 1.00 97.44 72 PRO A CA 1
ATOM 603 C C . PRO A 1 72 ? -11.608 5.268 4.013 1.00 97.44 72 PRO A C 1
ATOM 605 O O . PRO A 1 72 ? -10.573 4.673 3.728 1.00 97.44 72 PRO A O 1
ATOM 608 N N . THR A 1 73 ? -11.691 6.600 3.961 1.00 96.50 73 THR A N 1
ATOM 609 C CA . THR A 1 73 ? -10.606 7.452 3.435 1.00 96.50 73 THR A CA 1
ATOM 610 C C . THR A 1 73 ? -9.247 7.116 4.048 1.00 96.50 73 THR A C 1
ATOM 612 O O . THR A 1 73 ? -8.264 6.993 3.329 1.00 96.50 73 THR A O 1
ATOM 615 N N . ARG A 1 74 ? -9.200 6.877 5.366 1.00 97.06 74 ARG A N 1
ATOM 616 C CA . ARG A 1 74 ? -7.961 6.495 6.058 1.00 97.06 74 ARG A CA 1
ATOM 617 C C . ARG A 1 74 ? -7.416 5.134 5.629 1.00 97.06 74 ARG A C 1
ATOM 619 O O . ARG A 1 74 ? -6.208 4.963 5.604 1.00 97.06 74 ARG A O 1
ATOM 626 N N . VAL A 1 75 ? -8.281 4.182 5.289 1.00 97.88 75 VAL A N 1
ATOM 627 C CA . VAL A 1 75 ? -7.851 2.883 4.752 1.00 97.88 75 VAL A CA 1
ATOM 628 C C . VAL A 1 75 ? -7.231 3.076 3.374 1.00 97.88 75 VAL A C 1
ATOM 630 O O . VAL A 1 75 ? -6.164 2.530 3.122 1.00 97.88 75 VAL A O 1
ATOM 633 N N . THR A 1 76 ? -7.851 3.892 2.519 1.00 97.38 76 THR A N 1
ATOM 634 C CA . THR A 1 76 ? -7.302 4.242 1.204 1.00 97.38 76 THR A CA 1
ATOM 635 C C . THR A 1 76 ? -5.946 4.931 1.330 1.00 97.38 76 THR A C 1
ATOM 637 O O . THR A 1 76 ? -5.004 4.521 0.668 1.00 97.38 76 THR A O 1
ATOM 640 N N . GLU A 1 77 ? -5.812 5.933 2.201 1.00 97.38 77 GLU A N 1
ATOM 641 C CA . GLU A 1 77 ? -4.537 6.625 2.440 1.00 97.38 77 GLU A CA 1
ATOM 642 C C . GLU A 1 77 ? -3.439 5.650 2.874 1.00 97.38 77 GLU A C 1
ATOM 644 O O . GLU A 1 77 ? -2.382 5.607 2.254 1.00 97.38 77 GLU A O 1
ATOM 649 N N . VAL A 1 78 ? -3.712 4.812 3.880 1.00 97.94 78 VAL A N 1
ATOM 650 C CA . VAL A 1 78 ? -2.752 3.807 4.358 1.00 97.94 78 VAL A CA 1
ATOM 651 C C . VAL A 1 78 ? -2.391 2.826 3.249 1.00 97.94 78 VAL A C 1
ATOM 653 O O . VAL A 1 78 ? -1.210 2.586 3.020 1.00 97.94 78 VAL A O 1
ATOM 656 N N . ALA A 1 79 ? -3.379 2.289 2.531 1.00 97.25 79 ALA A N 1
ATOM 657 C CA . ALA A 1 79 ? -3.134 1.341 1.451 1.00 97.25 79 ALA A CA 1
ATOM 658 C C . ALA A 1 79 ? -2.262 1.948 0.346 1.00 97.25 79 ALA A C 1
ATOM 660 O O . ALA A 1 79 ? -1.300 1.318 -0.084 1.00 97.25 79 ALA A O 1
ATOM 661 N N . MET A 1 80 ? -2.542 3.187 -0.065 1.00 96.06 80 MET A N 1
ATOM 662 C CA . MET A 1 80 ? -1.757 3.871 -1.092 1.00 96.06 80 MET A CA 1
ATOM 663 C C . MET A 1 80 ? -0.340 4.209 -0.616 1.00 96.06 80 MET A C 1
ATOM 665 O O . MET A 1 80 ? 0.603 4.059 -1.392 1.00 96.06 80 MET A O 1
ATOM 669 N N . THR A 1 81 ? -0.159 4.595 0.651 1.00 95.81 81 THR A N 1
ATOM 670 C CA . THR A 1 81 ? 1.174 4.813 1.238 1.00 95.81 81 THR A CA 1
ATOM 671 C C . THR A 1 81 ? 1.984 3.517 1.285 1.00 95.81 81 THR A C 1
ATOM 673 O O . THR A 1 81 ? 3.148 3.513 0.887 1.00 95.81 81 THR A O 1
ATOM 676 N N . VAL A 1 82 ? 1.378 2.407 1.723 1.00 95.12 82 VAL A N 1
ATOM 677 C CA . VAL A 1 82 ? 2.035 1.090 1.775 1.00 95.12 82 VAL A CA 1
ATOM 678 C C . VAL A 1 82 ? 2.415 0.617 0.371 1.00 95.12 82 VAL A C 1
ATOM 680 O O . VAL A 1 82 ? 3.553 0.210 0.154 1.00 95.12 82 VAL A O 1
ATOM 683 N N . VAL A 1 83 ? 1.503 0.726 -0.600 1.00 93.38 83 VAL A N 1
ATOM 684 C CA . VAL A 1 83 ? 1.765 0.368 -2.002 1.00 93.38 83 VAL A CA 1
ATOM 685 C C . VAL A 1 83 ? 2.907 1.199 -2.581 1.00 93.38 83 VAL A C 1
ATOM 687 O O . VAL A 1 83 ? 3.837 0.630 -3.147 1.00 93.38 83 VAL A O 1
ATOM 690 N N . GLY A 1 84 ? 2.881 2.523 -2.407 1.00 91.06 84 GLY A N 1
ATOM 691 C CA . GLY A 1 84 ? 3.943 3.402 -2.901 1.00 91.06 84 GLY A CA 1
ATOM 692 C C . GLY A 1 84 ? 5.312 3.044 -2.319 1.00 91.06 84 GLY A C 1
ATOM 693 O O . GLY A 1 84 ? 6.286 2.927 -3.060 1.00 91.06 84 GLY A O 1
ATOM 694 N N . ALA A 1 85 ? 5.370 2.783 -1.011 1.00 91.25 85 ALA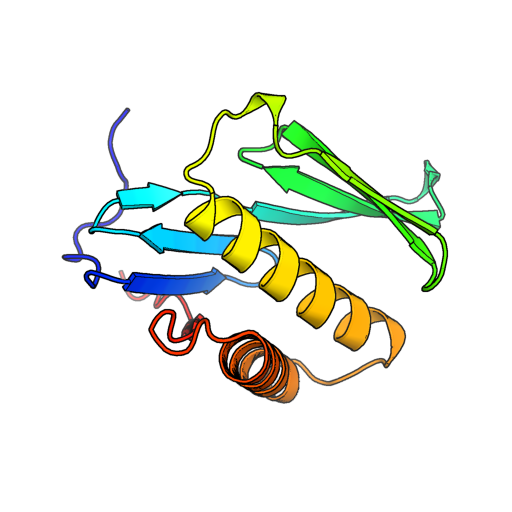 A N 1
ATOM 695 C CA . ALA A 1 85 ? 6.586 2.355 -0.325 1.00 91.25 85 ALA A CA 1
ATOM 696 C C . ALA A 1 85 ? 7.108 1.001 -0.847 1.00 91.25 85 ALA A C 1
ATOM 698 O O . ALA A 1 85 ? 8.296 0.852 -1.123 1.00 91.25 85 ALA A O 1
ATOM 699 N N . ILE A 1 86 ? 6.224 0.016 -1.034 1.00 88.62 86 ILE A N 1
ATOM 700 C CA . ILE A 1 86 ? 6.593 -1.304 -1.563 1.00 88.62 86 ILE A CA 1
ATOM 701 C C . ILE A 1 86 ? 7.116 -1.200 -2.998 1.00 88.62 86 ILE A C 1
ATOM 703 O O . ILE A 1 86 ? 8.110 -1.840 -3.342 1.00 88.62 86 ILE A O 1
ATOM 707 N N . ILE A 1 87 ? 6.457 -0.416 -3.848 1.00 86.44 87 ILE A N 1
ATOM 708 C CA . ILE A 1 87 ? 6.859 -0.235 -5.245 1.00 86.44 87 ILE A CA 1
ATOM 709 C C . ILE A 1 87 ? 8.229 0.438 -5.331 1.00 86.44 87 ILE A C 1
ATOM 711 O O . ILE A 1 87 ? 9.079 -0.031 -6.087 1.00 86.44 87 ILE A O 1
ATOM 715 N N . ALA A 1 88 ? 8.476 1.473 -4.522 1.00 84.62 88 ALA A N 1
ATOM 716 C CA . ALA A 1 88 ? 9.787 2.114 -4.444 1.00 84.62 88 ALA A CA 1
ATOM 717 C C . ALA A 1 88 ? 10.886 1.096 -4.092 1.00 84.62 88 ALA A C 1
ATOM 719 O O . ALA A 1 88 ? 11.884 0.995 -4.804 1.00 84.62 88 ALA A O 1
ATOM 720 N N . CYS A 1 89 ? 10.658 0.248 -3.080 1.00 83.75 89 CYS A N 1
ATOM 721 C CA . CYS A 1 89 ? 11.597 -0.821 -2.730 1.00 83.75 89 CYS A CA 1
ATOM 722 C C . CYS A 1 89 ? 11.826 -1.834 -3.866 1.00 83.75 89 CYS A C 1
ATOM 724 O O . CYS A 1 89 ? 12.948 -2.317 -4.023 1.00 83.75 89 CYS A O 1
ATOM 726 N N . ASN A 1 90 ? 10.791 -2.165 -4.650 1.00 79.81 90 ASN A N 1
ATOM 727 C CA . ASN A 1 90 ? 10.921 -3.079 -5.791 1.00 79.81 90 ASN A CA 1
ATOM 728 C C . ASN A 1 90 ? 11.796 -2.483 -6.904 1.00 79.81 90 ASN A C 1
ATOM 730 O O . ASN A 1 90 ? 12.623 -3.200 -7.464 1.00 79.81 90 ASN A O 1
ATOM 734 N N . PHE A 1 91 ? 11.660 -1.187 -7.204 1.00 76.25 91 PHE A N 1
ATOM 735 C CA . PHE A 1 91 ? 12.503 -0.528 -8.208 1.00 76.25 91 PHE A CA 1
ATOM 736 C C . PHE A 1 91 ? 13.944 -0.297 -7.733 1.00 76.25 91 PHE A C 1
ATOM 738 O O . PHE A 1 91 ? 14.865 -0.353 -8.544 1.00 76.25 91 PHE A O 1
ATOM 745 N N . GLU A 1 92 ? 14.160 -0.083 -6.433 1.00 74.44 92 GLU A N 1
ATOM 746 C CA . GLU A 1 92 ? 15.491 0.136 -5.846 1.00 74.44 92 GLU A CA 1
ATOM 747 C C . GLU A 1 92 ? 16.234 -1.165 -5.465 1.00 74.44 92 GLU A C 1
ATOM 749 O O . GLU A 1 92 ? 17.356 -1.105 -4.962 1.00 74.44 92 GLU A O 1
ATOM 754 N N . ALA A 1 93 ? 15.642 -2.344 -5.706 1.00 66.62 93 ALA A N 1
ATOM 755 C CA . ALA A 1 93 ? 16.180 -3.659 -5.324 1.00 66.62 93 ALA A CA 1
ATOM 756 C C . ALA A 1 93 ? 16.537 -3.780 -3.824 1.00 66.62 93 ALA A C 1
ATOM 758 O O . ALA A 1 93 ? 17.514 -4.428 -3.439 1.00 66.62 93 ALA A O 1
ATOM 759 N N . VAL A 1 94 ? 15.724 -3.158 -2.968 1.00 68.12 94 VAL A N 1
ATOM 760 C CA . VAL A 1 94 ? 15.895 -3.145 -1.508 1.00 68.12 94 VAL A CA 1
ATOM 761 C C . VAL A 1 94 ? 15.521 -4.510 -0.906 1.00 68.12 94 VAL A C 1
ATOM 763 O O . VAL A 1 94 ? 14.566 -5.161 -1.341 1.00 68.12 94 VAL A O 1
ATOM 766 N N . SER A 1 95 ? 16.272 -4.970 0.103 1.00 64.31 95 SER A N 1
ATOM 767 C CA . SER A 1 95 ? 16.068 -6.289 0.717 1.00 64.31 95 SER A CA 1
ATOM 768 C C . SER A 1 95 ? 14.735 -6.396 1.489 1.00 64.31 95 SER A C 1
ATOM 770 O O . SER A 1 95 ? 14.096 -5.402 1.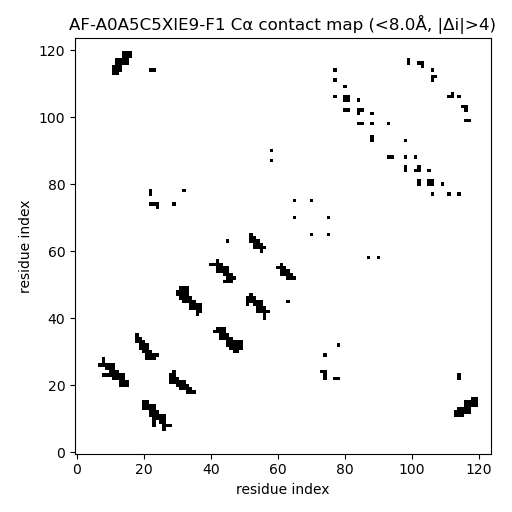832 1.00 64.31 95 SER A O 1
ATOM 772 N N . GLY A 1 96 ? 14.275 -7.623 1.768 1.00 60.53 96 GLY A N 1
ATOM 773 C CA . GLY A 1 96 ? 12.978 -7.870 2.417 1.00 60.53 96 GLY A CA 1
ATOM 774 C C . GLY A 1 96 ? 12.838 -7.294 3.833 1.00 60.53 96 GLY A C 1
ATOM 775 O O . GLY A 1 96 ? 11.775 -6.767 4.154 1.00 60.53 96 GLY A O 1
ATOM 776 N N . SER A 1 97 ? 13.892 -7.344 4.656 1.00 62.59 97 SER A N 1
ATOM 777 C CA . SER A 1 97 ? 13.891 -6.758 6.008 1.00 62.59 97 SER A CA 1
ATOM 778 C C . SER A 1 97 ? 13.851 -5.231 5.973 1.00 62.59 97 SER A C 1
ATOM 780 O O . SER A 1 97 ? 13.144 -4.615 6.764 1.00 62.59 97 SER A O 1
ATOM 782 N N . ASP A 1 98 ? 14.522 -4.626 4.994 1.00 74.81 98 ASP A N 1
ATOM 783 C CA . ASP A 1 98 ? 14.560 -3.170 4.823 1.00 74.81 98 ASP A CA 1
ATOM 784 C C . ASP A 1 98 ? 13.207 -2.608 4.347 1.00 74.81 98 ASP A C 1
ATOM 786 O O . ASP A 1 98 ? 12.910 -1.425 4.525 1.00 74.81 98 ASP A O 1
ATOM 790 N N . ARG A 1 99 ? 12.353 -3.461 3.767 1.00 81.44 99 ARG A N 1
ATOM 791 C CA . ARG A 1 99 ? 11.043 -3.083 3.224 1.00 81.44 99 ARG A CA 1
ATOM 792 C C . ARG A 1 99 ? 10.042 -2.694 4.306 1.00 81.44 99 ARG A C 1
ATOM 794 O O . ARG A 1 99 ? 9.347 -1.696 4.145 1.00 81.44 99 ARG A O 1
ATOM 801 N N . LEU A 1 100 ? 9.957 -3.454 5.402 1.00 87.75 100 LEU A N 1
ATOM 802 C CA . LEU A 1 100 ? 9.042 -3.127 6.506 1.00 87.75 100 LEU A CA 1
ATOM 803 C C . LEU A 1 100 ? 9.458 -1.822 7.184 1.00 87.75 100 LEU A C 1
ATOM 805 O O . LEU A 1 100 ? 8.610 -0.974 7.458 1.00 87.75 100 LEU A O 1
ATOM 809 N N . ASP A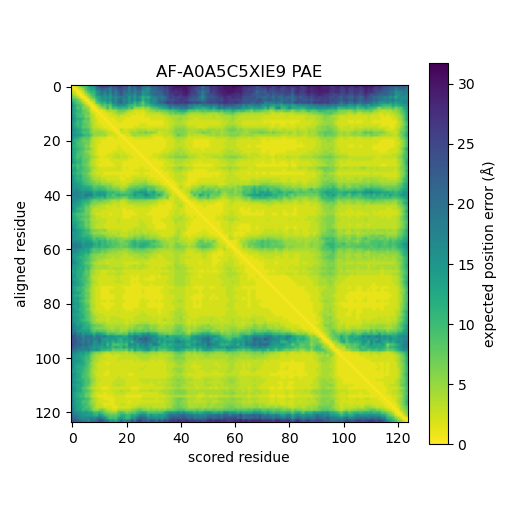 1 101 ? 10.764 -1.624 7.366 1.00 89.25 101 ASP A N 1
ATOM 810 C CA . ASP A 1 101 ? 11.318 -0.378 7.890 1.00 89.25 101 ASP A CA 1
ATOM 811 C C . ASP A 1 101 ? 11.024 0.803 6.960 1.00 89.25 101 ASP A C 1
ATOM 813 O O . ASP A 1 101 ? 10.680 1.891 7.427 1.00 89.25 101 ASP A O 1
ATOM 817 N N . HIS A 1 102 ? 11.126 0.604 5.643 1.00 90.06 102 HIS A N 1
ATOM 818 C CA . HIS A 1 102 ? 10.778 1.630 4.666 1.00 90.06 102 HIS A CA 1
ATOM 819 C C . HIS A 1 102 ? 9.286 1.985 4.725 1.00 90.06 102 HIS A C 1
ATOM 821 O O . HIS A 1 102 ? 8.941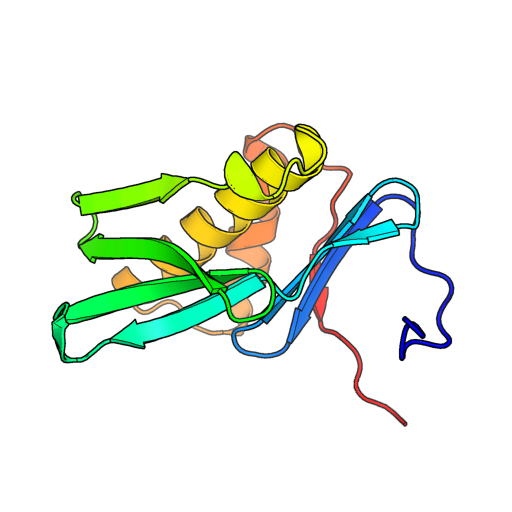 3.161 4.834 1.00 90.06 102 HIS A O 1
ATOM 827 N N . VAL A 1 103 ? 8.395 0.990 4.747 1.00 92.69 103 VAL A N 1
ATOM 828 C CA . VAL A 1 103 ? 6.947 1.216 4.886 1.00 92.69 103 VAL A CA 1
ATOM 829 C C . VAL A 1 103 ? 6.621 1.929 6.201 1.00 92.69 103 VAL A C 1
ATOM 831 O O . VAL A 1 103 ? 5.874 2.905 6.193 1.00 92.69 103 VAL A O 1
ATOM 834 N N . SER A 1 104 ? 7.222 1.506 7.315 1.00 94.19 104 SER A N 1
ATOM 835 C CA . SER A 1 104 ? 7.054 2.146 8.625 1.00 94.19 104 SER A CA 1
ATOM 836 C C . SER A 1 104 ? 7.455 3.627 8.591 1.00 94.19 104 SER A C 1
ATOM 838 O O . SER A 1 104 ? 6.690 4.499 9.012 1.00 94.19 104 SER A O 1
ATOM 840 N N . LYS A 1 105 ? 8.610 3.946 7.987 1.00 93.88 105 LYS A N 1
ATOM 841 C CA . LYS A 1 105 ? 9.065 5.334 7.788 1.00 93.88 105 LYS A CA 1
ATOM 842 C C . LYS A 1 105 ? 8.094 6.146 6.932 1.00 93.88 105 LYS A C 1
ATOM 844 O O . LYS A 1 105 ? 7.850 7.309 7.249 1.00 93.88 105 LYS A O 1
ATOM 849 N N . MET A 1 106 ? 7.538 5.551 5.878 1.00 95.19 106 MET A N 1
ATOM 850 C CA . MET A 1 106 ? 6.587 6.224 4.989 1.00 95.19 106 MET A CA 1
ATOM 851 C C . MET A 1 106 ? 5.233 6.478 5.655 1.00 95.19 106 MET A C 1
ATOM 853 O O . MET A 1 106 ? 4.636 7.536 5.455 1.00 95.19 106 MET A O 1
ATOM 857 N N . LEU A 1 107 ? 4.756 5.553 6.490 1.00 96.50 107 LEU A N 1
ATOM 858 C CA . LEU A 1 107 ? 3.551 5.755 7.295 1.00 96.50 107 LEU A CA 1
ATOM 859 C C . LEU A 1 107 ? 3.757 6.883 8.311 1.00 96.50 107 LEU A C 1
ATOM 861 O O . LEU A 1 107 ? 2.918 7.778 8.411 1.00 96.50 107 LEU A O 1
ATOM 865 N N . LEU A 1 108 ? 4.904 6.903 8.995 1.00 95.81 108 LEU A N 1
ATOM 866 C CA . LEU A 1 108 ? 5.257 7.975 9.925 1.00 95.81 108 LEU A CA 1
ATOM 867 C C . LEU A 1 108 ? 5.334 9.344 9.230 1.00 95.81 108 LEU A C 1
ATOM 869 O O . LEU A 1 108 ? 4.724 10.304 9.696 1.00 95.81 108 LEU A O 1
ATOM 873 N N . SER A 1 109 ? 6.047 9.446 8.104 1.00 95.69 109 SER A N 1
ATOM 874 C CA . SER A 1 109 ? 6.209 10.714 7.376 1.00 95.69 109 SER A CA 1
ATOM 875 C C . SER A 1 109 ? 4.903 11.233 6.764 1.00 95.69 109 SER A C 1
ATOM 877 O O . SER A 1 109 ? 4.769 12.436 6.540 1.00 95.69 109 SER A O 1
ATOM 879 N N . SER A 1 110 ? 3.926 10.347 6.552 1.00 95.69 110 SER A N 1
ATOM 880 C CA . SER A 1 110 ? 2.594 10.675 6.032 1.00 95.69 110 SER A CA 1
ATOM 881 C C . SER A 1 110 ? 1.567 11.017 7.128 1.00 95.69 110 SER A C 1
ATOM 883 O O . SER A 1 110 ? 0.400 11.245 6.811 1.00 95.69 110 SER A O 1
ATOM 885 N N . GLY A 1 111 ? 1.957 11.046 8.412 1.00 96.62 111 GLY A N 1
ATOM 886 C CA . GLY A 1 111 ? 1.034 11.288 9.535 1.00 96.62 111 GLY A CA 1
ATOM 887 C C . GLY A 1 111 ? 0.064 10.126 9.797 1.00 96.62 111 GLY A C 1
ATOM 888 O O . GLY A 1 111 ? -1.091 10.331 10.184 1.00 96.62 111 GLY A O 1
ATOM 889 N N . LEU A 1 112 ? 0.511 8.902 9.500 1.00 97.25 112 LEU A N 1
ATOM 890 C CA . LEU A 1 112 ? -0.214 7.644 9.686 1.00 97.25 112 LEU A CA 1
ATOM 891 C C . LEU A 1 112 ? 0.444 6.786 10.778 1.00 97.25 112 LEU A C 1
ATOM 893 O O . LEU A 1 112 ? 0.348 5.562 10.754 1.00 97.25 112 LEU A O 1
ATOM 897 N N . GLU A 1 113 ? 1.068 7.420 11.772 1.00 94.56 113 GLU A N 1
ATOM 898 C CA . GLU A 1 113 ? 1.870 6.777 12.822 1.00 94.56 113 GLU A CA 1
ATOM 899 C C . GLU A 1 113 ? 1.109 5.746 13.672 1.00 94.56 113 GLU A C 1
ATOM 901 O O . GLU A 1 113 ? 1.718 4.913 14.330 1.00 94.56 113 GLU A O 1
ATOM 906 N N . LYS A 1 114 ? -0.228 5.768 13.647 1.00 94.94 114 LYS A N 1
ATOM 907 C CA . LYS A 1 114 ? -1.079 4.796 14.355 1.00 94.94 114 LYS A CA 1
ATOM 908 C C . LYS A 1 114 ? -1.147 3.431 13.669 1.00 94.94 114 LYS A C 1
ATOM 910 O O . LYS A 1 114 ? -1.641 2.485 14.273 1.00 94.94 114 LYS A O 1
ATOM 915 N N . TYR A 1 115 ? -0.741 3.337 12.406 1.00 96.56 115 TYR A N 1
ATOM 916 C CA . TYR A 1 115 ? -0.801 2.106 11.624 1.00 96.56 115 TYR A 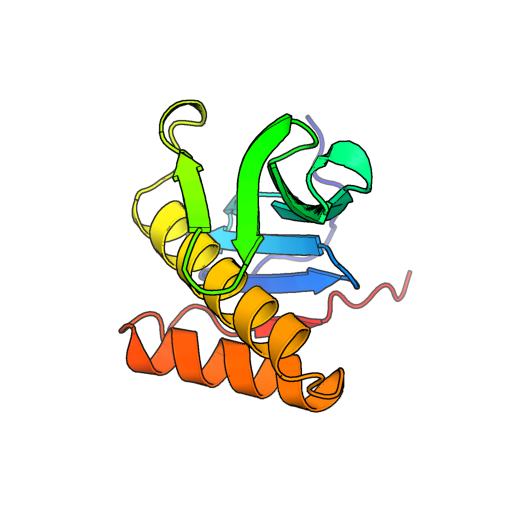CA 1
ATOM 917 C C . TYR A 1 115 ? 0.553 1.406 11.658 1.00 96.56 115 TYR A C 1
ATOM 919 O O . TYR A 1 115 ? 1.285 1.405 10.676 1.00 96.56 115 TYR A O 1
ATOM 927 N N . GLU A 1 116 ? 0.895 0.815 12.799 1.00 92.81 116 GLU A N 1
ATOM 928 C CA . GLU A 1 116 ? 2.125 0.033 12.916 1.00 92.81 116 GLU A CA 1
ATOM 929 C C . GLU A 1 116 ? 2.083 -1.182 11.980 1.00 92.81 116 GLU A C 1
ATOM 931 O O . GLU A 1 116 ? 1.074 -1.890 11.898 1.00 92.81 116 GLU A O 1
ATOM 936 N N . ILE A 1 117 ? 3.180 -1.403 11.257 1.00 92.44 117 ILE A N 1
ATOM 937 C CA . ILE A 1 117 ? 3.333 -2.533 10.343 1.00 92.44 117 ILE A CA 1
ATOM 938 C C . ILE A 1 117 ? 3.920 -3.741 11.073 1.00 92.44 117 ILE A C 1
ATOM 940 O O . ILE A 1 117 ? 4.866 -3.620 11.848 1.00 92.44 117 ILE A O 1
ATOM 944 N N . SER A 1 118 ? 3.372 -4.922 10.806 1.00 90.81 118 SER A N 1
ATOM 945 C CA . SER A 1 118 ? 3.846 -6.185 11.369 1.00 90.81 118 SER A CA 1
ATOM 946 C C . SER A 1 118 ? 3.681 -7.332 10.376 1.00 90.81 118 SER A C 1
ATOM 948 O O . SER A 1 118 ? 2.833 -7.290 9.481 1.00 90.81 118 SER A O 1
ATOM 950 N N . LEU A 1 119 ? 4.516 -8.361 10.519 1.00 88.12 119 LEU A N 1
ATOM 951 C CA . LEU A 1 119 ? 4.357 -9.602 9.768 1.00 88.12 119 LEU A CA 1
ATOM 952 C C . LEU A 1 119 ? 3.179 -10.396 10.330 1.00 88.12 119 LEU A C 1
ATOM 954 O O . LEU A 1 119 ? 3.009 -10.500 11.545 1.00 88.12 119 LEU A O 1
ATOM 958 N N . LEU A 1 120 ? 2.383 -10.972 9.436 1.00 82.44 120 LEU A N 1
ATOM 959 C CA . LEU A 1 120 ? 1.336 -11.907 9.796 1.00 82.44 120 LEU A CA 1
ATOM 960 C C . LEU A 1 120 ? 1.998 -13.197 10.294 1.00 82.44 120 LEU A C 1
ATOM 962 O O . LEU A 1 120 ? 2.599 -13.938 9.517 1.00 82.44 120 LEU A O 1
ATOM 966 N N . ASP A 1 121 ? 1.898 -13.460 11.595 1.00 72.00 121 ASP A N 1
ATOM 967 C CA . ASP A 1 121 ? 2.388 -14.708 12.168 1.00 72.00 121 ASP A CA 1
ATOM 968 C C . ASP A 1 121 ? 1.459 -15.856 11.744 1.00 72.00 121 ASP A C 1
ATOM 970 O O . ASP A 1 121 ? 0.288 -15.911 12.126 1.00 72.00 121 ASP A O 1
ATOM 974 N N . ARG A 1 122 ? 1.971 -16.761 10.903 1.00 59.31 122 ARG A N 1
ATOM 975 C CA . ARG A 1 122 ? 1.243 -17.947 10.427 1.00 59.31 122 ARG A CA 1
ATOM 976 C C . ARG A 1 122 ? 1.366 -19.143 11.384 1.00 59.31 122 ARG A C 1
ATOM 978 O O . ARG A 1 122 ? 1.086 -20.263 10.971 1.00 59.31 122 ARG A O 1
ATOM 985 N N . SER A 1 123 ? 1.780 -18.935 12.635 1.00 44.78 123 SER A N 1
ATOM 986 C CA . SER A 1 123 ? 1.848 -19.992 13.650 1.00 44.78 123 SER A CA 1
ATOM 987 C C . SER A 1 123 ? 0.448 -20.513 14.029 1.00 44.78 123 SER A C 1
ATOM 989 O O . SER A 1 123 ? -0.151 -20.062 15.006 1.00 44.78 123 SER A O 1
ATOM 991 N N . ALA A 1 124 ? -0.070 -21.468 13.249 1.00 39.62 124 ALA A N 1
ATOM 992 C CA . ALA A 1 124 ? -1.189 -22.355 13.576 1.00 39.62 124 ALA A CA 1
ATOM 993 C C . ALA A 1 124 ? -0.988 -23.733 12.927 1.00 39.62 124 ALA A C 1
ATOM 995 O O . ALA A 1 124 ? -0.661 -23.777 11.720 1.00 39.62 124 ALA A O 1
#

Foldseek 3Di:
DDDPDPDQDDCWAWEDDPQFIWTRHRSDTFARWGWDQDPVLCWIFIDGVRHTQWTDSDPVDTDGDPVVVVDDPLRVVLSVLLVNLQRVCVRVVNDPVVSLVSSCVSCVVSVNNRHRYDYDPPPD

Solvent-accessible surface area (backbone atoms only — not comparable to full-atom values): 7192 Å² total; per-residue (Å²): 134,86,78,94,65,95,62,86,64,54,56,43,20,31,39,34,53,98,63,32,32,30,41,30,53,80,57,40,80,47,60,50,33,37,55,45,83,33,82,91,65,62,24,36,39,30,26,49,71,84,42,79,37,29,39,34,52,48,99,86,46,70,48,76,55,66,70,91,72,69,60,57,68,67,55,50,52,51,51,52,51,45,49,52,38,53,52,53,33,64,75,68,72,55,55,78,76,58,43,58,56,46,31,46,51,50,31,45,76,67,76,39,66,68,45,52,70,42,74,59,80,78,91,122

Nearest PDB structures (foldseek):
  5vaf-assembly1_A  TM=3.177E-01  e=7.323E+00  Streptococcus gordonii
  5b2g-assembly3_E  TM=2.631E-01  e=7.776E+00  Tequatrovirus T4

Sequence (124 aa):
MAQPYSHSFPDFGVLCDETRFWVIHRRNCYGPFDYQWSTDLYGLELLYQGEKFGECCNSEQFFADLKPYQLPTRVTEVAMTVVGAIIACNFEAVSGSDRLDHVSKMLLSSGLEKYEISLLDRSA

pLDDT: mean 86.41, std 14.38, range [38.28, 97.94]

Organism: NCBI:txid2527969

Mean predicted aligned error: 5.96 Å

Secondary structure (DSSP, 8-state):
------S---SEEEEEETTEEEEEETTEEEEEEEEEEETTTTEEEEEETTEEEEEEEETTEEEE--GGGT--HHHHHHHHHHHHHHHHHHHTT--HHHHHHHHHHHHHHTT-TT--EEE-----